Protein AF-A0AAD7RGG2-F1 (afdb_monomer_lite)

Radius of gyration: 23.0 Å; chains: 1; bounding box: 43×18×71 Å

Sequence (102 aa):
MISETMEEKVLKPMMLHAARWVPYVHRAAKIDAEGYPVILAHFEDMARLERRPKPSAAVAGRAKEVSSYLKDYDSVLFLCDVLDHLATLSKVFQKDSVTVCV

Secondary structure (DSSP, 8-state):
-HHHHTT--EEP-TTGGGGTTHHHHHHHHHHHHHHHHHHHHHHHHHH-TT-SSPPPHHHHHHHHHHHHHTT-THHHHHHHHHHHHHHHHHHHHTSTT--EE-

Foldseek 3Di:
DVCVVVVFPWDQPPPLPVLVCLVVVLVVLVVCLVCLVVLLVVLVLLLDPPHPPNDDPVSNVVSVVVNVVSVVCVVSVVVSVVSVVSNVVSVQSPDPPDIDTD

Organism: NCBI:txid143900

pLDDT: mean 77.88, std 13.72, range [47.66, 95.06]

Structure (mmCIF, N/CA/C/O backbone):
data_AF-A0AAD7RGG2-F1
#
_entry.id   AF-A0AAD7RGG2-F1
#
loop_
_atom_site.group_PDB
_atom_site.id
_atom_site.type_symbol
_atom_site.label_atom_id
_atom_site.label_alt_id
_atom_site.label_comp_id
_atom_site.label_asym_id
_atom_site.label_entity_id
_atom_site.label_seq_id
_atom_site.pdbx_PDB_ins_code
_atom_site.Cartn_x
_atom_site.Cartn_y
_atom_site.Cartn_z
_atom_site.occupancy
_atom_site.B_iso_or_equiv
_atom_site.auth_seq_id
_atom_site.auth_comp_id
_atom_site.auth_asym_id
_atom_site.auth_atom_id
_atom_site.pdbx_PDB_model_num
ATOM 1 N N . MET A 1 1 ? -28.172 3.842 36.559 1.00 51.44 1 MET A N 1
ATOM 2 C CA . MET A 1 1 ? -27.564 2.894 35.588 1.00 51.44 1 MET A CA 1
ATOM 3 C C . MET A 1 1 ? -26.899 1.769 36.390 1.00 51.44 1 MET A C 1
ATOM 5 O O . MET A 1 1 ? -26.411 2.089 37.461 1.00 51.44 1 MET A O 1
ATOM 9 N N . ILE A 1 2 ? -26.893 0.487 35.974 1.00 53.62 2 ILE A N 1
ATOM 10 C CA . ILE A 1 2 ? -26.393 -0.637 36.822 1.00 53.62 2 ILE A CA 1
ATOM 11 C C . ILE A 1 2 ? -24.958 -0.391 37.339 1.00 53.62 2 ILE A C 1
ATOM 13 O O . ILE A 1 2 ? -24.666 -0.692 38.490 1.00 53.62 2 ILE A O 1
ATOM 17 N N . SER A 1 3 ? -24.100 0.256 36.546 1.00 50.72 3 SER A N 1
ATOM 18 C CA . SER A 1 3 ? -22.728 0.623 36.928 1.00 50.72 3 SER A CA 1
ATOM 19 C C . SER A 1 3 ? -22.634 1.633 38.082 1.00 50.72 3 SER A C 1
ATOM 21 O O . SER A 1 3 ? -21.733 1.532 38.903 1.00 50.72 3 SER A O 1
ATOM 23 N N . GLU A 1 4 ? -23.571 2.581 38.192 1.00 52.47 4 GLU A N 1
ATOM 24 C CA . GLU A 1 4 ? -23.626 3.533 39.319 1.00 52.47 4 GLU A CA 1
ATOM 25 C C . GLU A 1 4 ? -24.071 2.845 40.615 1.00 52.47 4 GLU A C 1
ATOM 27 O O . GLU A 1 4 ? -23.748 3.302 41.704 1.00 52.47 4 GLU A O 1
ATOM 32 N N . THR A 1 5 ? -24.812 1.740 40.500 1.00 56.16 5 THR A N 1
ATOM 33 C CA . THR A 1 5 ? -25.283 0.935 41.635 1.00 56.16 5 THR A CA 1
ATOM 34 C C . THR A 1 5 ? -24.220 -0.052 42.132 1.00 56.16 5 THR A C 1
ATOM 36 O O . THR A 1 5 ? -24.327 -0.529 43.255 1.00 56.16 5 THR A O 1
ATOM 39 N N . MET A 1 6 ? -23.197 -0.353 41.321 1.00 61.03 6 MET A N 1
ATOM 40 C CA . MET A 1 6 ? -22.138 -1.322 41.648 1.00 61.03 6 MET A CA 1
ATOM 41 C C . MET A 1 6 ? -20.796 -0.684 42.048 1.00 61.03 6 MET A C 1
ATOM 43 O O . MET A 1 6 ? -19.832 -1.413 42.240 1.00 61.03 6 MET A O 1
ATOM 47 N N . GLU A 1 7 ? -20.714 0.649 42.164 1.00 57.91 7 GLU A N 1
ATOM 48 C CA . GLU A 1 7 ? -19.477 1.406 42.467 1.00 57.91 7 GLU A CA 1
ATOM 49 C C . GLU A 1 7 ? -18.272 1.087 41.552 1.00 57.91 7 GLU A C 1
ATOM 51 O O . GLU A 1 7 ? -17.137 1.478 41.834 1.00 57.91 7 GLU A O 1
ATOM 56 N N . GLU A 1 8 ? -18.490 0.408 40.423 1.00 56.47 8 GLU A N 1
ATOM 57 C CA . GLU A 1 8 ? -17.416 0.096 39.490 1.00 56.47 8 GLU A CA 1
ATOM 58 C C . GLU A 1 8 ? -16.922 1.392 38.836 1.00 56.47 8 GLU A C 1
ATOM 60 O O . GLU A 1 8 ? -17.691 2.148 38.231 1.00 56.47 8 GLU A O 1
ATOM 65 N N . LYS A 1 9 ? -15.612 1.656 38.941 1.00 54.25 9 LYS A N 1
ATOM 66 C CA . LYS A 1 9 ? -14.940 2.758 38.238 1.00 54.25 9 LYS A CA 1
ATOM 67 C C . LYS A 1 9 ? -14.870 2.445 36.749 1.00 54.25 9 LYS A C 1
ATOM 69 O O . LYS A 1 9 ? -13.841 2.047 36.211 1.00 54.25 9 LYS A O 1
ATOM 74 N N . VAL A 1 10 ? -15.995 2.629 36.082 1.00 54.34 10 VAL A N 1
ATOM 75 C CA . VAL A 1 10 ? -16.127 2.416 34.653 1.00 54.34 10 VAL A CA 1
ATOM 76 C C . VAL A 1 10 ? -15.703 3.681 33.913 1.00 54.34 10 VAL A C 1
ATOM 78 O O . VAL A 1 10 ? -16.346 4.725 34.026 1.00 54.34 10 VAL A O 1
ATOM 81 N N . LEU A 1 11 ? -14.636 3.595 33.117 1.00 56.38 11 LEU A N 1
ATOM 82 C CA . LEU A 1 11 ? -14.250 4.677 32.215 1.00 56.38 11 LEU A CA 1
ATOM 83 C C . LEU A 1 11 ? -14.978 4.504 30.880 1.00 56.38 11 LEU A C 1
ATOM 85 O O . LEU A 1 11 ? -14.750 3.538 30.146 1.00 56.38 11 LEU A O 1
ATOM 89 N N . LYS A 1 12 ? -15.836 5.470 30.527 1.00 56.31 12 LYS A N 1
ATOM 90 C CA . LYS A 1 12 ? -16.323 5.598 29.149 1.00 56.31 12 LYS A CA 1
ATOM 91 C C . LYS A 1 12 ? -15.216 6.254 28.315 1.00 56.31 12 LYS A C 1
ATOM 93 O O . LYS A 1 12 ? -14.739 7.325 28.703 1.00 56.31 12 LYS A O 1
ATOM 98 N N . PRO A 1 13 ? -14.796 5.676 27.177 1.00 56.94 13 PRO A N 1
ATOM 99 C CA . PRO A 1 13 ? -13.777 6.294 26.337 1.00 56.94 13 PRO A CA 1
ATOM 100 C C . PRO A 1 13 ? -14.294 7.616 25.734 1.00 56.94 13 PRO A C 1
ATOM 102 O O . PRO A 1 13 ? -14.961 7.629 24.703 1.00 56.94 13 PRO A O 1
ATOM 105 N N . MET A 1 14 ? -14.017 8.752 26.382 1.00 55.22 14 MET A N 1
ATOM 106 C CA . MET A 1 14 ? -14.518 10.067 25.944 1.00 55.22 14 MET A CA 1
ATOM 107 C C . MET A 1 14 ? -13.771 10.635 24.725 1.00 55.22 14 MET A C 1
ATOM 109 O O . MET A 1 14 ? -14.291 11.509 24.041 1.00 55.22 14 MET A O 1
ATOM 113 N N . MET A 1 15 ? -12.564 10.141 24.424 1.00 52.28 15 MET A N 1
ATOM 114 C CA . MET A 1 15 ? -11.651 10.731 23.431 1.00 52.28 15 MET A CA 1
ATOM 115 C C . MET A 1 15 ? -11.323 9.769 22.276 1.00 52.28 15 MET A C 1
ATOM 117 O O . MET A 1 15 ? -10.173 9.643 21.868 1.00 52.28 15 MET A O 1
ATOM 121 N N . LEU A 1 16 ? -12.326 9.091 21.703 1.00 56.78 16 LEU A N 1
ATOM 122 C CA . LEU A 1 16 ? -12.114 8.222 20.529 1.00 56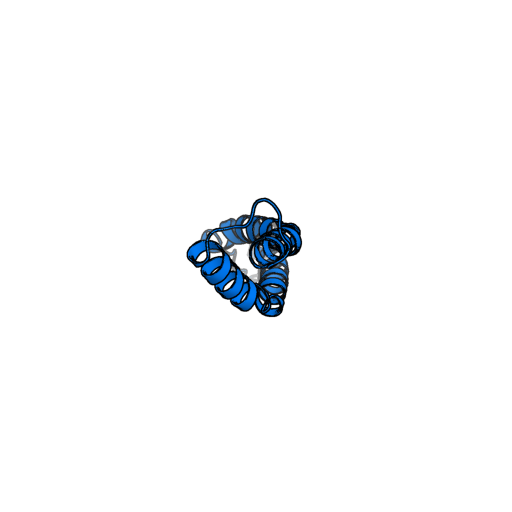.78 16 LEU A CA 1
ATOM 123 C C . LEU A 1 16 ? -12.108 8.948 19.175 1.00 56.78 16 LEU A C 1
ATOM 125 O O . LEU A 1 16 ? -12.068 8.306 18.123 1.00 56.78 16 LEU A O 1
ATOM 129 N N . HIS A 1 17 ? -12.127 10.283 19.164 1.00 58.47 17 HIS A N 1
ATOM 130 C CA . HIS A 1 17 ? -12.114 11.077 17.930 1.00 58.47 17 HIS A CA 1
ATOM 131 C C . HIS A 1 17 ? -10.926 10.729 17.019 1.00 58.47 17 HIS A C 1
ATOM 133 O O . HIS A 1 17 ? -11.105 10.580 15.811 1.00 58.47 17 HIS A O 1
ATOM 139 N N . ALA A 1 18 ? -9.751 10.485 17.605 1.00 56.44 18 ALA A N 1
ATOM 140 C CA . ALA A 1 18 ? -8.551 10.068 16.884 1.00 56.44 18 ALA A CA 1
ATOM 141 C C . ALA A 1 18 ? -8.557 8.588 16.452 1.00 56.44 18 ALA A C 1
ATOM 143 O O . ALA A 1 18 ? -7.646 8.166 15.765 1.00 56.44 18 ALA A O 1
ATOM 144 N N . ALA A 1 19 ? -9.552 7.778 16.808 1.00 63.62 19 ALA A N 1
ATOM 145 C CA . ALA A 1 19 ? -9.669 6.402 16.318 1.00 63.62 19 ALA A CA 1
ATOM 146 C C . ALA A 1 19 ? -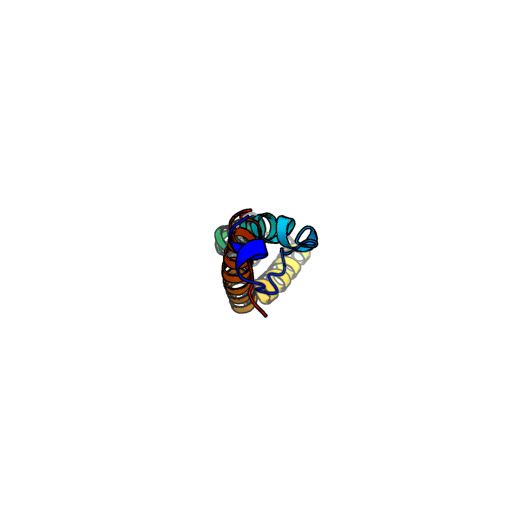10.704 6.287 15.183 1.00 63.62 19 ALA A C 1
ATOM 148 O O . ALA A 1 19 ? -10.702 5.310 14.430 1.00 63.62 19 ALA A O 1
ATOM 149 N N . ARG A 1 20 ? -11.563 7.303 14.999 1.00 71.81 20 ARG A N 1
ATOM 150 C CA . ARG A 1 20 ? -12.614 7.316 13.964 1.00 71.81 20 ARG A CA 1
ATOM 151 C C . ARG A 1 20 ? -12.083 7.288 12.535 1.00 71.81 20 ARG A C 1
ATOM 153 O O . ARG A 1 20 ? -12.783 6.790 11.659 1.00 71.81 20 ARG A O 1
ATOM 160 N N . TRP A 1 21 ? -10.875 7.794 12.292 1.00 77.12 21 TRP A N 1
ATOM 161 C CA . TRP A 1 21 ? -10.267 7.807 10.958 1.00 77.12 21 TRP A CA 1
ATOM 162 C C . TRP A 1 21 ? -9.589 6.478 10.591 1.00 77.12 21 TRP A C 1
ATOM 164 O O . TRP A 1 21 ? -9.435 6.180 9.408 1.00 77.12 21 TRP A O 1
ATOM 174 N N . VAL A 1 22 ? -9.260 5.640 11.581 1.00 80.25 22 VAL A N 1
ATOM 175 C CA . VAL A 1 22 ? -8.528 4.376 11.386 1.00 80.25 22 VAL A CA 1
ATOM 176 C C . VAL A 1 22 ? -9.235 3.428 10.405 1.00 80.25 22 VAL A C 1
ATOM 178 O O . VAL A 1 22 ? -8.574 2.940 9.494 1.00 80.25 22 VAL A O 1
ATOM 181 N N . PRO A 1 23 ? -10.568 3.216 10.454 1.00 79.69 23 PRO A N 1
ATOM 182 C CA . PRO A 1 23 ? -11.251 2.394 9.450 1.00 79.69 23 PRO A CA 1
ATOM 183 C C . PRO A 1 23 ? -11.217 2.972 8.027 1.00 79.69 23 PRO A C 1
ATOM 185 O O . PRO A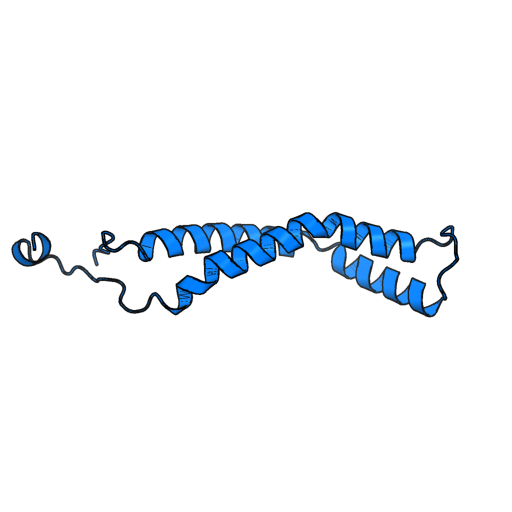 1 23 ? -11.383 2.233 7.058 1.00 79.69 23 PRO A O 1
ATOM 188 N N . TYR A 1 24 ? -11.069 4.291 7.872 1.00 83.00 24 TYR A N 1
ATOM 189 C CA . TYR A 1 24 ? -10.937 4.923 6.556 1.00 83.00 24 TYR A CA 1
ATOM 190 C C . TYR A 1 24 ? -9.525 4.744 6.008 1.00 83.00 24 TYR A C 1
ATOM 192 O O . TYR A 1 24 ? -9.380 4.381 4.846 1.00 83.00 24 TYR A O 1
ATOM 200 N N . VAL A 1 25 ? -8.505 4.906 6.854 1.00 81.31 25 VAL A N 1
ATOM 201 C CA . VAL A 1 25 ? -7.114 4.658 6.460 1.00 81.31 25 VAL A CA 1
ATOM 202 C C . VAL A 1 25 ? -6.847 3.180 6.207 1.00 81.31 25 VAL A C 1
ATOM 204 O O . VAL A 1 25 ? -6.218 2.865 5.207 1.00 81.31 25 VAL A O 1
ATOM 207 N N . HIS A 1 26 ? -7.427 2.271 6.994 1.00 84.06 26 HIS A N 1
ATOM 208 C CA . HIS A 1 26 ? -7.399 0.840 6.687 1.00 84.06 26 HIS A CA 1
ATOM 209 C C . HIS A 1 26 ? -7.998 0.538 5.302 1.00 84.06 26 HIS A C 1
ATOM 211 O O . HIS A 1 26 ? -7.393 -0.173 4.507 1.00 84.06 26 HIS A O 1
ATOM 217 N N . ARG A 1 27 ? -9.157 1.124 4.966 1.00 85.44 27 ARG A N 1
ATOM 218 C CA . ARG A 1 27 ? -9.767 0.943 3.636 1.00 85.44 27 ARG A CA 1
ATOM 219 C C . ARG A 1 27 ? -8.902 1.491 2.506 1.00 85.44 27 ARG A C 1
ATOM 221 O O . ARG A 1 27 ? -8.783 0.829 1.484 1.00 85.44 27 ARG A O 1
ATOM 228 N N . ALA A 1 28 ? -8.316 2.673 2.682 1.00 83.81 28 ALA A N 1
ATOM 229 C CA . ALA A 1 28 ? -7.426 3.257 1.683 1.00 83.81 28 ALA A CA 1
ATOM 230 C C . ALA A 1 28 ? -6.173 2.390 1.475 1.00 83.81 28 ALA A C 1
ATOM 232 O O . ALA A 1 28 ? -5.843 2.079 0.336 1.00 83.81 28 ALA A O 1
ATOM 233 N N . ALA A 1 29 ? -5.546 1.937 2.565 1.00 83.25 29 ALA A N 1
ATOM 234 C CA . ALA A 1 29 ? -4.389 1.046 2.521 1.00 83.25 29 ALA A CA 1
ATOM 235 C C . ALA A 1 29 ? -4.718 -0.285 1.834 1.00 83.25 29 ALA A C 1
ATOM 237 O O . ALA A 1 29 ? -3.939 -0.758 1.017 1.00 83.25 29 ALA A O 1
ATOM 238 N N . LYS A 1 30 ? -5.903 -0.852 2.089 1.00 85.75 30 LYS A N 1
ATOM 239 C CA . LYS A 1 30 ? -6.349 -2.084 1.433 1.00 85.75 30 LYS A CA 1
ATOM 240 C C . LYS A 1 30 ? -6.534 -1.919 -0.078 1.00 85.75 30 LYS A C 1
ATOM 242 O O . LYS A 1 30 ? -6.097 -2.780 -0.830 1.00 85.75 30 LYS A O 1
ATOM 247 N N . ILE A 1 31 ? -7.147 -0.821 -0.524 1.00 85.38 31 ILE A N 1
ATOM 248 C CA . ILE A 1 31 ? -7.301 -0.523 -1.960 1.00 85.38 31 ILE A CA 1
ATOM 249 C C . ILE A 1 31 ? -5.930 -0.370 -2.625 1.00 85.38 31 ILE A C 1
ATOM 251 O O . ILE A 1 31 ? -5.709 -0.894 -3.715 1.00 85.38 31 ILE A O 1
ATOM 255 N N . ASP A 1 32 ? -5.010 0.330 -1.963 1.00 80.00 32 ASP A N 1
ATOM 256 C CA . ASP A 1 32 ? -3.647 0.516 -2.457 1.00 80.00 32 ASP A CA 1
ATOM 257 C C . ASP A 1 32 ? -2.898 -0.823 -2.535 1.00 80.00 32 ASP A C 1
ATOM 259 O O . ASP A 1 32 ? -2.309 -1.147 -3.564 1.00 80.00 32 ASP A O 1
ATOM 263 N N . ALA A 1 33 ? -3.024 -1.663 -1.503 1.00 83.56 33 ALA A N 1
ATOM 264 C CA . ALA A 1 33 ? -2.464 -3.008 -1.467 1.00 83.56 33 ALA A CA 1
ATOM 265 C C . ALA A 1 33 ? -3.036 -3.913 -2.572 1.00 83.56 33 ALA A C 1
ATOM 267 O O . ALA A 1 33 ? -2.267 -4.596 -3.243 1.00 83.56 33 ALA A O 1
ATOM 268 N N . GLU A 1 34 ? -4.350 -3.896 -2.812 1.00 85.75 34 GLU A N 1
ATOM 269 C CA . GLU A 1 34 ? -4.996 -4.660 -3.890 1.00 85.75 34 GLU A CA 1
ATOM 270 C C . GLU A 1 34 ? -4.543 -4.195 -5.286 1.00 85.75 34 GLU A C 1
ATOM 272 O O . GLU A 1 34 ? -4.363 -5.013 -6.189 1.00 85.75 34 GLU A O 1
ATOM 277 N N . GLY A 1 35 ? -4.326 -2.888 -5.470 1.00 84.94 35 GLY A N 1
ATOM 278 C CA . GLY A 1 35 ? -3.819 -2.307 -6.717 1.00 84.94 35 GLY A CA 1
ATOM 279 C C . GLY A 1 35 ? -2.308 -2.465 -6.912 1.00 84.94 35 GLY A C 1
ATOM 280 O O . GLY A 1 35 ? -1.809 -2.347 -8.035 1.00 84.94 35 GLY A O 1
ATOM 281 N N . TYR A 1 36 ? -1.574 -2.763 -5.844 1.00 86.00 36 TYR A N 1
ATOM 282 C CA . TYR A 1 36 ? -0.117 -2.759 -5.826 1.00 86.00 36 TYR A CA 1
ATOM 283 C C . TYR A 1 36 ? 0.539 -3.670 -6.877 1.00 86.00 36 TYR A C 1
ATOM 285 O O . TYR A 1 36 ? 1.432 -3.194 -7.586 1.00 86.00 36 TYR A O 1
ATOM 293 N N . PRO A 1 37 ? 0.095 -4.931 -7.088 1.00 87.19 37 PRO A N 1
ATOM 294 C CA . PRO A 1 37 ? 0.675 -5.788 -8.122 1.00 87.19 37 PRO A CA 1
ATOM 295 C C . PRO A 1 37 ? 0.531 -5.198 -9.529 1.00 87.19 37 PRO A C 1
ATOM 297 O O . PRO A 1 37 ? 1.423 -5.349 -10.361 1.00 87.19 37 PRO A O 1
ATOM 300 N N . VAL A 1 38 ? -0.573 -4.492 -9.797 1.00 90.75 38 VAL A N 1
ATOM 301 C CA . VAL A 1 38 ? -0.830 -3.840 -11.089 1.00 90.75 38 VAL A CA 1
ATOM 302 C C . VAL A 1 38 ? 0.102 -2.646 -11.284 1.00 90.75 38 VAL A C 1
ATOM 304 O O . VAL A 1 38 ? 0.659 -2.472 -12.368 1.00 90.75 38 VAL A O 1
ATOM 307 N N . ILE A 1 39 ? 0.309 -1.846 -10.235 1.00 89.44 39 ILE A N 1
ATOM 308 C CA . ILE A 1 39 ? 1.231 -0.704 -10.255 1.00 89.44 39 ILE A CA 1
ATOM 309 C C . ILE A 1 39 ? 2.667 -1.192 -10.479 1.00 89.44 39 ILE A C 1
ATOM 311 O O . ILE A 1 39 ? 3.359 -0.678 -11.361 1.00 89.44 39 ILE A O 1
ATOM 315 N N . LEU A 1 40 ? 3.100 -2.223 -9.747 1.00 90.88 40 LEU A N 1
ATOM 316 C CA . LEU A 1 40 ? 4.418 -2.829 -9.929 1.00 90.88 40 LEU A CA 1
ATOM 317 C C . LEU A 1 40 ? 4.585 -3.363 -11.356 1.00 90.88 40 LEU A C 1
ATOM 319 O O . LEU A 1 40 ? 5.549 -3.004 -12.032 1.00 90.88 40 LEU A O 1
ATOM 323 N N . ALA A 1 41 ? 3.619 -4.142 -11.852 1.00 91.44 41 ALA A N 1
ATOM 324 C CA . ALA A 1 41 ? 3.649 -4.684 -13.209 1.00 91.44 41 ALA A CA 1
ATOM 325 C C . ALA A 1 41 ? 3.715 -3.583 -14.280 1.00 91.44 41 ALA A C 1
ATOM 327 O O . ALA A 1 41 ? 4.432 -3.730 -15.270 1.00 91.44 41 ALA A O 1
ATOM 328 N N . HIS A 1 42 ? 3.017 -2.461 -14.079 1.00 92.25 42 HIS A N 1
ATOM 329 C CA . HIS A 1 42 ? 3.088 -1.311 -14.976 1.00 92.25 42 HIS A CA 1
ATOM 330 C C . HIS A 1 42 ? 4.509 -0.737 -15.058 1.00 92.25 42 HIS A C 1
ATOM 332 O O . HIS A 1 42 ? 5.027 -0.522 -16.157 1.00 92.25 42 HIS A O 1
ATOM 338 N N . PHE A 1 43 ? 5.159 -0.507 -13.913 1.00 93.00 43 PHE A N 1
ATOM 339 C CA . PHE A 1 43 ? 6.522 0.027 -13.888 1.00 93.00 43 PHE A CA 1
ATOM 340 C C . PHE A 1 43 ? 7.554 -0.975 -14.409 1.00 93.00 43 PHE A C 1
ATOM 342 O O . PHE A 1 43 ? 8.467 -0.581 -15.135 1.00 93.00 43 PHE A O 1
ATOM 349 N N . GLU A 1 44 ? 7.386 -2.264 -14.120 1.00 93.06 44 GLU A N 1
ATOM 350 C CA . GLU A 1 44 ? 8.234 -3.305 -14.698 1.00 93.06 44 GLU A CA 1
ATOM 351 C C . GLU A 1 44 ? 8.100 -3.355 -16.221 1.00 93.06 44 GLU A C 1
ATOM 353 O O . GLU A 1 44 ? 9.113 -3.395 -16.915 1.00 93.06 44 GLU A O 1
ATOM 358 N N . ASP A 1 45 ? 6.880 -3.284 -16.759 1.00 92.88 45 ASP A N 1
ATOM 359 C CA . ASP A 1 45 ? 6.641 -3.241 -18.202 1.00 92.88 45 ASP A CA 1
ATOM 360 C C . ASP A 1 45 ? 7.250 -1.981 -18.838 1.00 92.88 45 ASP A C 1
ATOM 362 O O . ASP A 1 45 ? 7.937 -2.062 -19.853 1.00 92.88 45 ASP A O 1
ATOM 366 N N . MET A 1 46 ? 7.089 -0.807 -18.218 1.00 92.25 46 MET A N 1
ATOM 367 C CA . MET A 1 46 ? 7.735 0.447 -18.645 1.00 92.25 46 MET A CA 1
ATOM 368 C C . MET A 1 46 ? 9.273 0.388 -18.617 1.00 92.25 46 MET A C 1
ATOM 370 O O . MET A 1 46 ? 9.921 1.119 -19.365 1.00 92.25 46 MET A O 1
ATOM 374 N N . ALA A 1 47 ? 9.869 -0.469 -17.787 1.00 92.00 47 ALA A N 1
ATOM 375 C CA . ALA A 1 47 ? 11.315 -0.666 -17.731 1.00 92.00 47 ALA A CA 1
ATOM 376 C C . ALA A 1 47 ? 11.834 -1.709 -18.744 1.00 92.00 47 ALA A C 1
ATOM 378 O O . ALA A 1 47 ? 13.047 -1.804 -18.953 1.00 92.00 47 ALA A O 1
ATOM 379 N N . ARG A 1 48 ? 10.956 -2.492 -19.393 1.00 90.88 48 ARG A N 1
ATOM 380 C CA . ARG A 1 48 ? 11.362 -3.530 -20.355 1.00 90.88 48 ARG A CA 1
ATOM 381 C C . ARG A 1 48 ? 11.930 -2.918 -21.632 1.00 90.88 48 ARG A C 1
ATOM 383 O O . ARG A 1 48 ? 11.282 -2.132 -22.319 1.00 90.88 48 ARG A O 1
ATOM 390 N N . LEU A 1 49 ? 13.117 -3.388 -22.018 1.00 80.88 49 LEU A N 1
ATOM 391 C CA . LEU A 1 49 ? 13.794 -2.998 -23.263 1.00 80.88 49 LEU A CA 1
ATOM 392 C C . LEU A 1 49 ? 13.002 -3.375 -24.528 1.00 80.88 49 LEU A C 1
ATOM 394 O O . LEU A 1 49 ? 13.149 -2.740 -25.576 1.00 80.88 49 LEU A O 1
ATOM 398 N N . GLU A 1 50 ? 12.171 -4.411 -24.422 1.00 86.69 50 GLU A N 1
ATOM 399 C CA . GLU A 1 50 ? 11.377 -4.973 -25.517 1.00 86.69 50 GLU A CA 1
ATOM 400 C C . GLU A 1 50 ? 10.012 -4.291 -25.695 1.00 86.69 50 GLU A C 1
ATOM 402 O O . GLU A 1 50 ? 9.355 -4.509 -26.716 1.00 86.69 50 GLU A O 1
ATOM 407 N N . ARG A 1 51 ? 9.594 -3.440 -24.743 1.00 87.25 51 ARG A N 1
ATOM 408 C CA . ARG A 1 51 ? 8.297 -2.750 -24.774 1.00 87.25 51 ARG A CA 1
ATOM 409 C C . ARG A 1 51 ? 8.124 -1.942 -26.063 1.00 87.25 51 ARG A C 1
ATOM 411 O O . ARG A 1 51 ? 9.048 -1.264 -26.524 1.00 87.25 51 ARG A O 1
ATOM 418 N N . ARG A 1 52 ? 6.905 -1.955 -26.618 1.00 86.00 52 ARG A N 1
ATOM 419 C CA . ARG A 1 52 ? 6.501 -1.108 -27.751 1.00 86.00 52 ARG A CA 1
ATOM 420 C C . ARG A 1 52 ? 5.221 -0.317 -27.428 1.00 86.00 52 ARG A C 1
ATOM 422 O O . ARG A 1 52 ? 4.263 -0.927 -26.968 1.00 86.00 52 ARG A O 1
ATOM 429 N N . PRO A 1 53 ? 5.174 1.004 -27.694 1.00 88.06 53 PRO A N 1
ATOM 430 C CA . PRO A 1 53 ? 6.290 1.853 -28.118 1.00 88.06 53 PRO A CA 1
ATOM 431 C C . PRO A 1 53 ? 7.392 1.908 -27.049 1.00 88.06 53 PRO A C 1
ATOM 433 O O . PRO A 1 53 ? 7.118 1.759 -25.857 1.00 88.06 53 PRO A O 1
ATOM 436 N N . LYS A 1 54 ? 8.644 2.091 -27.487 1.00 89.62 54 LYS A N 1
ATOM 437 C CA . LYS A 1 54 ? 9.778 2.179 -26.562 1.00 89.62 54 LYS A CA 1
ATOM 438 C C . LYS A 1 54 ? 9.670 3.470 -25.741 1.00 89.62 54 LYS A C 1
ATOM 440 O O . LYS A 1 54 ? 9.563 4.542 -26.342 1.00 89.62 54 LYS A O 1
ATOM 445 N N . PRO A 1 55 ? 9.715 3.398 -24.402 1.00 88.88 55 PRO A N 1
ATOM 446 C CA . PRO A 1 55 ? 9.803 4.588 -23.572 1.00 88.88 55 PRO A CA 1
ATOM 447 C C . PRO A 1 55 ? 11.154 5.281 -23.778 1.00 88.88 55 PRO A C 1
ATOM 449 O O . PRO A 1 55 ? 12.138 4.663 -24.190 1.00 88.88 55 PRO A O 1
ATOM 452 N N . SER A 1 56 ? 11.217 6.581 -23.482 1.00 92.25 56 SER A N 1
ATOM 453 C CA . SER A 1 56 ? 12.498 7.288 -23.476 1.00 92.25 56 SER A CA 1
ATOM 454 C C . SER A 1 56 ? 13.415 6.720 -22.389 1.00 92.25 56 SER A C 1
ATOM 456 O O . SER A 1 56 ? 12.943 6.217 -21.367 1.00 92.25 56 SER A O 1
ATOM 458 N N . ALA A 1 57 ? 14.733 6.838 -22.573 1.00 91.50 57 ALA A N 1
ATOM 459 C CA . ALA A 1 57 ? 15.711 6.337 -21.604 1.00 91.50 57 ALA A CA 1
ATOM 460 C C . ALA A 1 57 ? 15.479 6.900 -20.188 1.00 91.50 57 ALA A C 1
ATOM 462 O O . ALA A 1 57 ? 15.575 6.171 -19.205 1.00 91.50 57 ALA A O 1
ATOM 463 N N . ALA A 1 58 ? 15.087 8.175 -20.086 1.00 94.25 58 ALA A N 1
ATOM 464 C CA . ALA A 1 58 ? 14.758 8.811 -18.812 1.00 94.25 58 ALA A CA 1
ATOM 465 C C . ALA A 1 58 ? 13.512 8.198 -18.146 1.00 94.25 58 ALA A C 1
ATOM 467 O O . ALA A 1 58 ? 13.480 8.030 -16.930 1.00 94.25 58 ALA A O 1
ATOM 468 N N . VAL A 1 59 ? 12.485 7.858 -18.932 1.00 92.81 59 VAL A N 1
ATOM 469 C CA . VAL A 1 59 ? 11.262 7.222 -18.420 1.00 92.81 59 VAL A CA 1
ATOM 470 C C . VAL A 1 59 ? 11.544 5.787 -17.979 1.00 92.81 59 VAL A C 1
ATOM 472 O O . VAL A 1 59 ? 11.137 5.412 -16.884 1.00 92.81 59 VAL A O 1
ATOM 475 N N . ALA A 1 60 ? 12.282 5.014 -18.778 1.00 93.25 60 ALA A N 1
ATOM 476 C CA . ALA A 1 60 ? 12.676 3.652 -18.423 1.00 93.25 60 ALA A CA 1
ATOM 477 C C . ALA A 1 60 ? 13.549 3.618 -17.155 1.00 93.25 60 ALA A C 1
ATOM 479 O O . ALA A 1 60 ? 13.355 2.762 -16.294 1.00 93.25 60 ALA A O 1
ATOM 480 N N . GLY A 1 61 ? 14.468 4.582 -17.009 1.00 93.44 61 GLY A N 1
ATOM 481 C CA . GLY A 1 61 ? 15.297 4.737 -15.812 1.00 93.44 61 GLY A CA 1
ATOM 482 C C . GLY A 1 61 ? 14.466 4.981 -14.552 1.00 93.44 61 GLY A C 1
ATOM 483 O O . GLY A 1 61 ? 14.610 4.245 -13.579 1.00 93.44 61 GLY A O 1
ATOM 484 N N . ARG A 1 62 ? 13.532 5.942 -14.598 1.00 95.06 62 ARG A N 1
ATOM 485 C CA . ARG A 1 62 ? 12.612 6.204 -13.477 1.00 95.06 62 ARG A CA 1
ATOM 486 C C . ARG A 1 62 ? 11.706 5.015 -13.174 1.00 95.06 62 ARG A C 1
ATOM 488 O O . ARG A 1 62 ? 11.483 4.706 -12.012 1.00 95.06 62 ARG A O 1
ATOM 495 N N . ALA A 1 63 ? 11.201 4.331 -14.199 1.00 93.88 63 ALA A N 1
ATOM 496 C CA . ALA A 1 63 ? 10.363 3.152 -14.010 1.00 93.88 63 ALA A CA 1
ATOM 497 C C . ALA A 1 63 ? 11.124 2.028 -13.291 1.00 93.88 63 ALA A C 1
ATOM 499 O O . ALA A 1 63 ? 10.594 1.421 -12.364 1.00 93.88 63 ALA A O 1
ATOM 500 N N . LYS A 1 64 ? 12.395 1.809 -13.656 1.00 94.19 64 L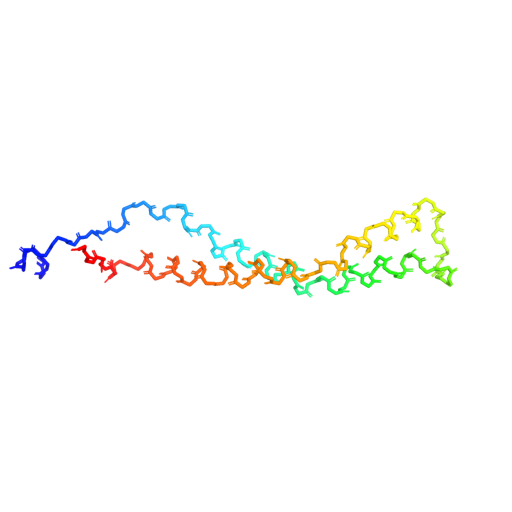YS A N 1
ATOM 501 C CA . LYS A 1 64 ? 13.273 0.848 -12.980 1.00 94.19 64 LYS A CA 1
ATOM 502 C C . LYS A 1 64 ? 13.494 1.221 -11.513 1.00 94.19 64 LYS A C 1
ATOM 504 O O . LYS A 1 64 ? 13.350 0.361 -10.650 1.00 94.19 64 LYS A O 1
ATOM 509 N N . GLU A 1 65 ? 13.800 2.485 -11.238 1.00 93.31 65 GLU A N 1
ATOM 510 C CA . GLU A 1 65 ? 13.977 2.994 -9.876 1.00 93.31 65 GLU A CA 1
ATOM 511 C C . GLU A 1 65 ? 12.711 2.786 -9.031 1.00 93.31 65 GLU A C 1
ATOM 513 O O . GLU A 1 65 ? 12.763 2.113 -8.004 1.00 93.31 65 GLU A O 1
ATOM 518 N N . VAL A 1 66 ? 11.554 3.252 -9.507 1.00 90.56 66 VAL A N 1
ATOM 519 C CA . VAL A 1 66 ? 10.271 3.087 -8.808 1.00 90.56 66 VAL A CA 1
ATOM 520 C C . VAL A 1 66 ? 9.945 1.610 -8.581 1.00 90.56 66 VAL A C 1
ATOM 522 O O . VAL A 1 66 ? 9.612 1.231 -7.465 1.00 90.56 66 VAL A O 1
ATOM 525 N N . SER A 1 67 ? 10.117 0.749 -9.590 1.00 91.19 67 SER A N 1
ATOM 526 C CA . SER A 1 67 ? 9.874 -0.692 -9.432 1.00 91.19 67 SER A CA 1
ATOM 527 C C . SER A 1 67 ? 10.776 -1.344 -8.381 1.00 91.19 67 SER A C 1
ATOM 529 O O . SER A 1 67 ? 10.369 -2.320 -7.766 1.00 91.19 67 SER A O 1
ATOM 531 N N . SER A 1 68 ? 11.989 -0.824 -8.154 1.00 89.50 68 SER A N 1
ATOM 532 C CA . SER A 1 68 ? 12.886 -1.360 -7.126 1.00 89.50 68 SER A CA 1
ATOM 533 C C . SER A 1 68 ? 12.407 -1.029 -5.713 1.00 89.50 68 SER A C 1
ATOM 535 O O . SER A 1 68 ? 12.421 -1.909 -4.860 1.00 89.50 68 SER A O 1
ATOM 537 N N . TYR A 1 69 ? 11.890 0.185 -5.497 1.00 85.50 69 TYR A N 1
ATOM 538 C CA . TYR A 1 69 ? 11.247 0.561 -4.236 1.00 85.50 69 TYR A CA 1
ATOM 539 C C . TYR A 1 69 ? 9.944 -0.209 -4.017 1.00 85.50 69 TYR A C 1
ATOM 541 O O . TYR A 1 69 ? 9.662 -0.649 -2.909 1.00 85.50 69 TYR A O 1
ATOM 549 N N . LEU A 1 70 ? 9.174 -0.423 -5.086 1.00 83.56 70 LEU A N 1
ATOM 550 C CA . LEU A 1 70 ? 7.919 -1.167 -5.026 1.00 83.56 70 LEU A CA 1
ATOM 551 C C . LEU A 1 70 ? 8.099 -2.690 -4.882 1.00 83.56 70 LEU A C 1
ATOM 553 O O . LEU A 1 70 ? 7.122 -3.422 -4.830 1.00 83.56 70 LEU A O 1
ATOM 557 N N . LYS A 1 71 ? 9.324 -3.219 -4.862 1.00 83.62 71 LYS A N 1
ATOM 558 C CA . LYS A 1 71 ? 9.541 -4.650 -4.582 1.00 83.62 71 LYS A CA 1
ATOM 559 C C . LYS A 1 71 ? 9.567 -4.962 -3.092 1.00 83.62 71 LYS A C 1
ATOM 561 O O . LYS A 1 71 ? 9.366 -6.115 -2.729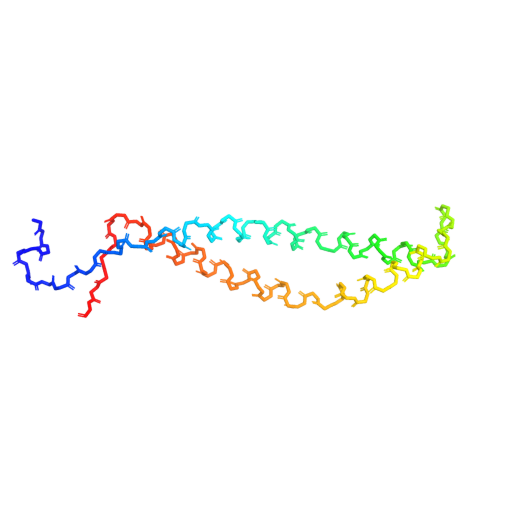 1.00 83.62 71 LYS A O 1
ATOM 566 N N . ASP A 1 72 ? 9.748 -3.952 -2.247 1.00 75.88 72 ASP A N 1
ATOM 567 C CA . ASP A 1 72 ? 9.702 -4.072 -0.788 1.00 75.88 72 ASP A CA 1
ATOM 568 C C . ASP A 1 72 ? 8.252 -3.985 -0.261 1.00 75.88 72 ASP A C 1
ATOM 570 O O . ASP A 1 72 ? 7.888 -3.150 0.569 1.00 75.88 72 ASP A O 1
ATOM 574 N N . TYR A 1 73 ? 7.374 -4.818 -0.830 1.00 73.19 73 TYR A N 1
ATOM 575 C CA . TYR A 1 73 ? 5.930 -4.798 -0.569 1.00 73.19 73 TYR A CA 1
ATOM 576 C C . TYR A 1 73 ? 5.548 -5.365 0.805 1.00 73.19 73 TYR A C 1
ATOM 578 O O . TYR A 1 73 ? 4.471 -5.059 1.322 1.00 73.19 73 TYR A O 1
ATOM 586 N N . ASP A 1 74 ? 6.435 -6.142 1.429 1.00 75.06 74 ASP A N 1
ATOM 587 C CA . ASP A 1 74 ? 6.192 -6.777 2.729 1.00 75.06 74 ASP A CA 1
ATOM 588 C C . ASP A 1 74 ? 5.842 -5.740 3.808 1.00 75.06 74 ASP A C 1
ATOM 590 O O . ASP A 1 74 ? 4.965 -5.964 4.645 1.00 75.06 74 ASP A O 1
ATOM 594 N N . SER A 1 75 ? 6.446 -4.551 3.728 1.00 73.50 75 SER A N 1
ATOM 595 C CA . SER A 1 75 ? 6.158 -3.428 4.626 1.00 73.50 75 SER A CA 1
ATOM 596 C C . SER A 1 75 ? 4.726 -2.885 4.477 1.00 73.50 75 SER A C 1
ATOM 598 O O . SER A 1 75 ? 4.120 -2.452 5.460 1.00 73.50 75 SER A O 1
ATOM 600 N N . VAL A 1 76 ? 4.159 -2.915 3.264 1.00 74.56 76 VAL A N 1
ATOM 601 C CA . VAL A 1 76 ? 2.789 -2.447 2.978 1.00 74.56 76 VAL A CA 1
ATOM 602 C C . VAL A 1 76 ? 1.759 -3.457 3.477 1.00 74.56 76 VAL A C 1
ATOM 604 O O . VAL A 1 76 ? 0.758 -3.063 4.079 1.00 74.56 76 VAL A O 1
ATOM 607 N N . LEU A 1 77 ? 2.021 -4.752 3.280 1.00 78.62 77 LEU A N 1
ATOM 608 C CA . LEU A 1 77 ? 1.190 -5.828 3.822 1.00 78.62 77 LEU A CA 1
ATOM 609 C C . LEU A 1 77 ? 1.167 -5.790 5.352 1.00 78.62 77 LEU A C 1
ATOM 611 O O . LEU A 1 77 ? 0.091 -5.772 5.947 1.00 78.62 77 LEU A O 1
ATOM 615 N N . PHE A 1 78 ? 2.337 -5.653 5.980 1.00 81.62 78 PHE A N 1
ATOM 616 C CA . PHE A 1 78 ? 2.442 -5.505 7.430 1.00 81.62 78 PHE A CA 1
ATOM 617 C C . PHE A 1 78 ? 1.640 -4.303 7.952 1.00 81.62 78 PHE A C 1
ATOM 619 O O . PHE A 1 78 ? 0.924 -4.407 8.950 1.00 81.62 78 PHE A O 1
ATOM 626 N N . LEU A 1 79 ? 1.708 -3.157 7.265 1.00 80.62 79 LEU A N 1
ATOM 627 C CA . LEU A 1 79 ? 0.927 -1.979 7.639 1.00 80.62 79 LEU A CA 1
ATOM 628 C C . LEU A 1 79 ? -0.586 -2.225 7.511 1.00 80.62 79 LEU A C 1
ATOM 630 O O . LEU A 1 79 ? -1.349 -1.751 8.355 1.00 80.62 79 LEU A O 1
ATOM 634 N N . CYS A 1 80 ? -1.026 -2.971 6.493 1.00 83.56 80 CYS A N 1
ATOM 635 C CA . CYS A 1 80 ? -2.430 -3.351 6.334 1.00 83.56 80 CYS A CA 1
ATOM 636 C C . CYS A 1 80 ? -2.916 -4.225 7.497 1.00 83.56 80 CYS A C 1
ATOM 638 O O . CYS A 1 80 ? -3.975 -3.933 8.053 1.00 83.56 80 CYS A O 1
ATOM 640 N N . ASP A 1 81 ? -2.126 -5.213 7.919 1.00 85.25 81 ASP A N 1
ATOM 641 C CA . ASP A 1 81 ? -2.463 -6.091 9.048 1.00 85.25 81 ASP A CA 1
ATOM 642 C C . ASP A 1 81 ? -2.601 -5.302 10.359 1.00 85.25 81 ASP A C 1
ATOM 644 O O . ASP A 1 81 ? -3.578 -5.445 11.102 1.00 85.25 81 ASP A O 1
ATOM 648 N N . VAL A 1 82 ? -1.657 -4.392 10.626 1.00 86.62 82 VAL A N 1
ATOM 649 C CA . VAL A 1 82 ? -1.720 -3.494 11.788 1.00 86.62 82 VAL A CA 1
ATOM 650 C C . VAL A 1 82 ? -2.982 -2.627 11.735 1.00 86.62 82 VAL A C 1
ATOM 652 O O . VAL A 1 82 ? -3.684 -2.476 12.739 1.00 86.62 82 VAL A O 1
ATOM 655 N N . LEU A 1 83 ? -3.302 -2.064 10.568 1.00 86.44 83 LEU A N 1
ATOM 656 C CA . LEU A 1 83 ? -4.483 -1.224 10.386 1.00 86.44 83 LEU A CA 1
ATOM 657 C C . LEU A 1 83 ? -5.797 -2.000 10.531 1.00 86.44 83 LEU A C 1
ATOM 659 O O . LEU A 1 83 ? -6.759 -1.422 11.041 1.00 86.44 83 LEU A O 1
ATOM 663 N N . ASP A 1 84 ? -5.857 -3.275 10.149 1.00 87.00 84 ASP A N 1
ATOM 664 C CA . ASP A 1 84 ? -7.055 -4.104 10.322 1.00 87.00 84 ASP A CA 1
ATOM 665 C C . ASP A 1 84 ? -7.348 -4.363 11.808 1.00 87.00 84 ASP A C 1
ATOM 667 O O . ASP A 1 84 ? -8.471 -4.152 12.295 1.00 87.00 84 ASP A O 1
ATOM 671 N N . HIS A 1 85 ? -6.308 -4.701 12.577 1.00 85.81 85 HIS A N 1
ATOM 672 C CA . HIS A 1 85 ? -6.412 -4.841 14.029 1.00 85.81 85 HIS A CA 1
ATOM 673 C C . HIS A 1 85 ? -6.838 -3.531 14.698 1.00 85.81 85 HIS A C 1
ATOM 675 O O . HIS A 1 85 ? -7.780 -3.515 15.499 1.00 85.81 85 HIS A O 1
ATOM 681 N N . LEU A 1 86 ? -6.205 -2.412 14.338 1.00 83.88 86 LEU A N 1
ATOM 682 C CA . LEU A 1 86 ? -6.551 -1.101 14.886 1.00 83.88 86 LEU A CA 1
ATOM 683 C C . LEU A 1 86 ? -7.965 -0.661 14.485 1.00 83.88 86 LEU A C 1
ATOM 685 O O . LEU A 1 86 ? -8.679 -0.076 15.301 1.00 83.88 86 LEU A O 1
ATOM 689 N N . ALA A 1 87 ? -8.413 -0.953 13.262 1.00 82.69 87 ALA A N 1
ATOM 690 C CA . ALA A 1 87 ? -9.767 -0.644 12.810 1.00 82.69 87 ALA A CA 1
ATOM 691 C C . ALA A 1 87 ? -10.816 -1.466 13.570 1.00 82.69 87 ALA A C 1
ATOM 693 O O . ALA A 1 87 ? -11.876 -0.939 13.922 1.00 82.69 87 ALA A O 1
ATOM 694 N N . THR A 1 88 ? -10.518 -2.735 13.850 1.00 83.88 88 THR A N 1
ATOM 695 C CA . THR A 1 88 ? -11.373 -3.619 14.647 1.00 83.88 88 THR A CA 1
ATOM 696 C C . THR A 1 88 ? -11.493 -3.117 16.082 1.00 83.88 88 THR A C 1
ATOM 698 O O . THR A 1 88 ? -12.609 -2.897 16.560 1.00 83.88 88 THR A O 1
ATOM 701 N N . LEU A 1 89 ? -10.365 -2.836 16.741 1.00 80.19 89 LEU A N 1
ATOM 702 C CA . LEU A 1 89 ? -10.340 -2.272 18.094 1.00 80.19 89 LEU A CA 1
ATOM 703 C C . LEU A 1 89 ? -11.067 -0.927 18.151 1.00 80.19 89 LEU A C 1
ATOM 705 O O . LEU A 1 89 ? -11.922 -0.715 19.008 1.00 80.19 89 LEU A O 1
ATOM 709 N N . SER A 1 90 ? -10.800 -0.044 17.187 1.00 78.69 90 SER A N 1
ATOM 710 C CA . SER A 1 90 ? -11.467 1.252 17.075 1.00 78.69 90 SER A CA 1
ATOM 711 C C . SER A 1 90 ? -12.991 1.109 17.027 1.00 78.69 90 SER A C 1
ATOM 713 O O . SER A 1 90 ? -13.693 1.785 17.775 1.00 78.69 90 SER A O 1
ATOM 715 N N . LYS A 1 91 ? -13.530 0.187 16.219 1.00 75.44 91 LYS A N 1
ATOM 716 C CA . LYS A 1 91 ? -14.980 -0.067 16.167 1.00 75.44 91 LYS A CA 1
ATOM 717 C C . LYS A 1 91 ? -15.536 -0.588 17.491 1.00 75.44 91 LYS A C 1
ATOM 719 O O . LYS A 1 91 ? -16.652 -0.220 17.844 1.00 75.44 91 LYS A O 1
ATOM 724 N N . VAL A 1 92 ? -14.797 -1.439 18.204 1.00 78.44 92 VAL A N 1
ATOM 725 C CA . VAL A 1 92 ? -15.216 -1.960 19.515 1.00 78.44 92 VAL A CA 1
ATOM 726 C C . VAL A 1 92 ? -15.350 -0.817 20.516 1.00 78.44 92 VAL A C 1
ATOM 728 O O . VAL A 1 92 ? -16.418 -0.648 21.094 1.00 78.44 92 VAL A O 1
ATOM 731 N N . PHE A 1 93 ? -14.325 0.022 20.652 1.00 71.94 93 PHE A N 1
ATOM 732 C CA . PHE A 1 93 ? -14.346 1.136 21.602 1.00 71.94 93 PHE A CA 1
ATOM 733 C C . PHE A 1 93 ? -15.288 2.286 21.208 1.00 71.94 93 PHE A C 1
ATOM 735 O O . PHE A 1 93 ? -15.599 3.130 22.042 1.00 71.94 93 PHE A O 1
ATOM 742 N N . GLN A 1 94 ? -15.756 2.340 19.955 1.00 71.94 94 GLN A N 1
ATOM 743 C CA . GLN A 1 94 ? -16.775 3.302 19.514 1.00 71.94 94 GLN A CA 1
ATOM 744 C C . GLN A 1 94 ? -18.209 2.884 19.864 1.00 71.94 94 GLN A C 1
ATOM 746 O O . GLN A 1 94 ? -19.118 3.697 19.705 1.00 71.94 94 GLN A O 1
ATOM 751 N N . LYS A 1 95 ? -18.447 1.642 20.305 1.00 72.56 95 LYS A N 1
ATOM 752 C CA . LYS A 1 95 ? -19.789 1.201 20.704 1.00 72.56 95 LYS A CA 1
ATOM 753 C C . LYS A 1 95 ? -20.175 1.840 22.035 1.00 72.56 95 LYS A C 1
ATOM 755 O O . LYS A 1 95 ? -19.450 1.716 23.016 1.00 72.56 95 LYS A O 1
ATOM 760 N N . ASP A 1 96 ? -21.368 2.428 22.094 1.00 63.78 96 ASP A N 1
ATOM 761 C CA . ASP A 1 96 ? -21.892 3.060 23.314 1.00 63.78 96 ASP A CA 1
ATOM 762 C C . ASP A 1 96 ? -22.051 2.100 24.498 1.00 63.78 96 ASP A C 1
ATOM 764 O O . ASP A 1 96 ? -22.051 2.540 25.645 1.00 63.78 96 ASP A O 1
ATOM 768 N N . SER A 1 97 ? -22.172 0.801 24.216 1.00 65.31 97 SER A N 1
ATOM 769 C CA . SER A 1 97 ? -22.313 -0.265 25.207 1.00 65.31 97 SER A CA 1
ATOM 770 C C . SER A 1 97 ? -20.985 -0.772 25.771 1.00 65.31 97 SER A C 1
ATOM 772 O O . SER A 1 97 ? -21.002 -1.679 26.597 1.00 65.31 97 SER A O 1
ATOM 774 N N . VAL A 1 98 ? -19.841 -0.285 25.278 1.00 62.94 98 VAL A N 1
ATOM 775 C CA . VAL A 1 98 ? -18.529 -0.747 25.737 1.00 62.94 98 VAL A CA 1
ATOM 776 C C . VAL A 1 98 ? -18.041 0.139 26.871 1.00 62.94 98 VAL A C 1
ATOM 778 O O . VAL A 1 98 ? -17.835 1.343 26.730 1.00 62.94 98 VAL A O 1
ATOM 781 N N . THR A 1 99 ? -17.839 -0.514 28.003 1.00 59.22 99 THR A N 1
ATOM 782 C CA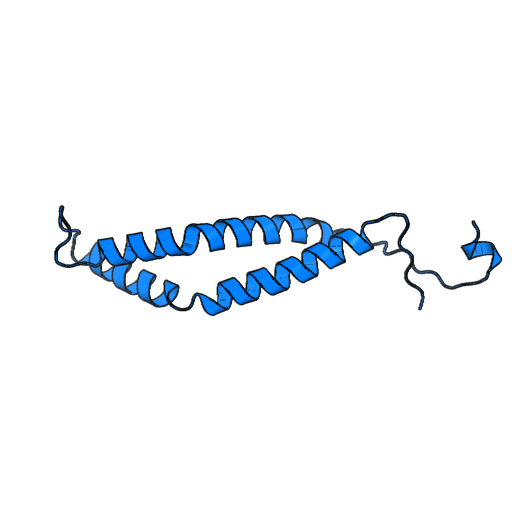 . THR A 1 99 ? -17.332 0.039 29.248 1.00 59.22 99 THR A CA 1
ATOM 783 C C . THR A 1 99 ? -16.011 -0.644 29.561 1.00 59.22 99 THR A C 1
ATOM 785 O O . THR A 1 99 ? -15.937 -1.871 29.545 1.00 59.22 99 THR A O 1
ATOM 788 N N . VAL A 1 100 ? -14.957 0.138 29.791 1.00 60.41 100 VAL A N 1
ATOM 789 C CA . VAL A 1 100 ? -13.640 -0.401 30.146 1.00 60.41 100 VAL A CA 1
ATOM 790 C C . VAL A 1 100 ? -13.498 -0.295 31.660 1.00 60.41 100 VAL A C 1
ATOM 792 O O . VAL A 1 100 ? -13.583 0.807 32.209 1.00 60.41 100 VAL A O 1
ATOM 795 N N . CYS A 1 101 ? -13.337 -1.436 32.327 1.00 54.03 101 CYS A N 1
ATOM 796 C CA . CYS A 1 101 ? -13.052 -1.491 33.759 1.00 54.03 101 CYS A CA 1
ATOM 797 C C . CYS A 1 101 ? -11.547 -1.283 33.976 1.00 54.03 101 CYS A C 1
ATOM 799 O O . CYS A 1 101 ? -10.742 -1.811 33.204 1.00 54.03 101 CYS A O 1
ATOM 801 N N . VAL A 1 102 ? -11.187 -0.492 34.989 1.00 47.66 102 VAL A N 1
ATOM 802 C CA . VAL A 1 102 ? -9.795 -0.229 35.400 1.00 47.66 102 VAL A CA 1
ATOM 803 C C . VAL A 1 102 ? -9.466 -1.032 36.643 1.00 47.66 102 VAL A C 1
ATOM 805 O O . VAL A 1 102 ? -10.295 -0.989 37.579 1.00 47.66 102 VAL A O 1
#